Protein AF-A0A259U1R1-F1 (afdb_monomer_lite)

Secondary structure (DSSP, 8-state):
-PPPPPEEEEETTEEEEEEEEEEEETTEEEEEEEEEE-TT---TT-TT-TTEEEEEEEE-SS-EEEEEEEEEEEEEEEETTEEEEEEEEPP-

Radius of gyration: 12.47 Å; chains: 1; bounding box: 29×24×32 Å

Structure (mmCIF, N/CA/C/O backbone):
data_AF-A0A259U1R1-F1
#
_entry.id   AF-A0A259U1R1-F1
#
loop_
_atom_site.group_PDB
_atom_site.id
_atom_site.type_symbol
_atom_site.label_atom_id
_atom_site.label_alt_id
_atom_site.label_comp_id
_atom_site.label_asym_id
_atom_site.label_entity_id
_atom_site.label_seq_id
_atom_site.pdbx_PDB_ins_code
_atom_site.Cartn_x
_atom_site.Cartn_y
_atom_site.Cartn_z
_atom_site.occupancy
_atom_site.B_iso_or_equiv
_atom_site.auth_seq_id
_atom_site.auth_comp_id
_atom_site.auth_asym_id
_atom_site.auth_atom_id
_atom_site.pdbx_PDB_model_num
ATOM 1 N N . MET A 1 1 ? -17.588 12.150 1.836 1.00 44.50 1 MET A N 1
ATOM 2 C CA . MET A 1 1 ? -16.733 11.058 1.334 1.00 44.50 1 MET A CA 1
ATOM 3 C C . MET A 1 1 ? -15.332 11.621 1.278 1.00 44.50 1 MET A C 1
ATOM 5 O O . MET A 1 1 ? -15.149 12.595 0.563 1.00 44.50 1 MET A O 1
ATOM 9 N N . ALA A 1 2 ? -14.402 11.111 2.084 1.00 52.91 2 ALA A N 1
ATOM 10 C CA . ALA A 1 2 ? -12.993 11.383 1.831 1.00 52.91 2 ALA A CA 1
ATOM 11 C C . ALA A 1 2 ? -12.629 10.573 0.582 1.00 52.91 2 ALA A C 1
ATOM 13 O O . ALA A 1 2 ? -12.817 9.356 0.575 1.00 52.91 2 ALA A O 1
ATOM 14 N N . LEU A 1 3 ? -12.258 11.253 -0.502 1.00 70.69 3 LEU A N 1
ATOM 15 C CA . LEU A 1 3 ? -11.593 10.587 -1.614 1.00 70.69 3 LEU A CA 1
ATOM 16 C C . LEU A 1 3 ? -10.214 10.194 -1.080 1.00 70.69 3 LEU A C 1
ATOM 18 O O . LEU A 1 3 ? -9.529 11.051 -0.530 1.00 70.69 3 LEU A O 1
ATOM 22 N N . TYR A 1 4 ? -9.834 8.924 -1.176 1.00 81.75 4 TYR A N 1
ATOM 23 C CA . TYR A 1 4 ? -8.456 8.543 -0.884 1.00 81.75 4 TYR A CA 1
ATOM 24 C C . TYR A 1 4 ? -7.560 9.164 -1.954 1.00 81.75 4 TYR A C 1
ATOM 26 O O . TYR A 1 4 ? -7.788 8.947 -3.148 1.00 81.75 4 TYR A O 1
ATOM 34 N N . GLU A 1 5 ? -6.591 9.968 -1.533 1.00 85.81 5 GLU A N 1
ATOM 35 C CA . GLU A 1 5 ? -5.674 10.652 -2.437 1.00 85.81 5 GLU A CA 1
ATOM 36 C C . GLU A 1 5 ? -4.338 9.915 -2.472 1.00 85.81 5 GLU A C 1
ATOM 38 O O . GLU A 1 5 ? -3.883 9.362 -1.470 1.00 85.81 5 GLU A O 1
ATOM 43 N N . LEU A 1 6 ? -3.711 9.899 -3.649 1.00 89.56 6 LEU A N 1
ATOM 44 C CA . LEU A 1 6 ? -2.332 9.450 -3.773 1.00 89.56 6 LEU A CA 1
ATOM 45 C C . LEU A 1 6 ? -1.434 10.433 -3.025 1.00 89.56 6 LEU A C 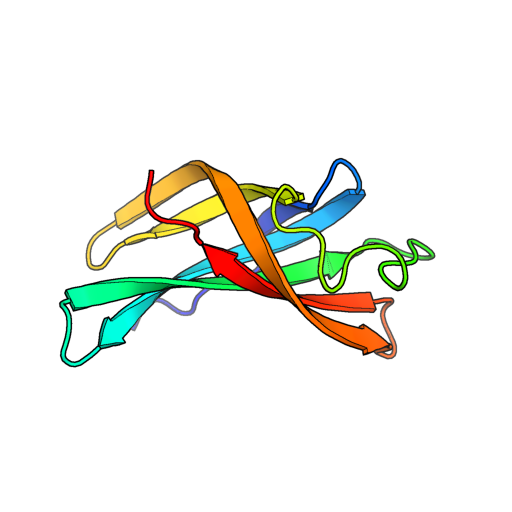1
ATOM 47 O O . LEU A 1 6 ? -1.529 11.644 -3.214 1.00 89.56 6 LEU A O 1
ATOM 51 N N . GLN A 1 7 ? -0.598 9.891 -2.149 1.00 92.62 7 GLN A N 1
ATOM 52 C CA . GLN A 1 7 ? 0.369 10.634 -1.354 1.00 92.62 7 GLN A CA 1
ATOM 53 C C . GLN A 1 7 ? 1.746 10.025 -1.583 1.00 92.62 7 GLN A C 1
ATOM 55 O O . GLN A 1 7 ? 1.849 8.842 -1.906 1.00 92.62 7 GLN A O 1
ATOM 60 N N . ASN A 1 8 ? 2.804 10.813 -1.397 1.00 93.75 8 ASN A N 1
ATOM 61 C CA . ASN A 1 8 ? 4.169 10.297 -1.491 1.00 93.75 8 ASN A CA 1
ATOM 62 C C . ASN A 1 8 ? 4.359 9.118 -0.527 1.00 93.75 8 ASN A C 1
ATOM 64 O O . ASN A 1 8 ? 4.009 9.218 0.652 1.00 93.75 8 ASN A O 1
ATOM 68 N N . ALA A 1 9 ? 4.922 8.025 -1.034 1.00 94.75 9 ALA A N 1
ATOM 69 C CA . ALA A 1 9 ? 5.113 6.791 -0.290 1.00 94.75 9 ALA A CA 1
ATOM 70 C C . ALA A 1 9 ? 6.347 6.024 -0.785 1.00 94.75 9 ALA A C 1
ATOM 72 O O . ALA A 1 9 ? 6.893 6.306 -1.858 1.00 94.75 9 ALA A O 1
ATOM 73 N N . THR A 1 10 ? 6.763 5.013 -0.030 1.00 93.62 10 THR A N 1
ATOM 74 C CA . THR A 1 10 ? 7.710 3.994 -0.485 1.00 93.62 10 THR A CA 1
ATOM 75 C C . THR A 1 10 ? 7.115 2.600 -0.307 1.00 93.62 10 THR A C 1
ATOM 77 O O . THR A 1 10 ? 6.295 2.359 0.580 1.00 93.62 10 THR A O 1
ATOM 80 N N . LEU A 1 11 ? 7.520 1.668 -1.169 1.00 93.19 11 LEU A N 1
ATOM 81 C CA . LEU A 1 11 ? 7.193 0.251 -1.040 1.00 93.19 11 LEU A CA 1
ATOM 82 C C . LEU A 1 11 ? 8.465 -0.577 -1.211 1.00 93.19 11 LEU A C 1
ATOM 84 O O . LEU A 1 11 ? 9.069 -0.588 -2.282 1.00 93.19 11 LEU A O 1
ATOM 88 N N . GLY A 1 12 ? 8.910 -1.241 -0.145 1.00 89.81 12 GLY A N 1
ATOM 89 C CA . GLY A 1 12 ? 10.166 -1.994 -0.145 1.00 89.81 12 GLY A CA 1
ATOM 90 C C . GLY A 1 12 ? 11.379 -1.126 -0.506 1.00 89.81 12 GLY A C 1
ATOM 91 O O . GLY A 1 12 ? 12.280 -1.589 -1.205 1.00 89.81 12 GLY A O 1
ATOM 92 N N . GLY A 1 13 ? 11.369 0.148 -0.095 1.00 88.56 13 GLY A N 1
ATOM 93 C CA . GLY A 1 13 ? 12.394 1.143 -0.431 1.00 88.56 13 GLY A CA 1
ATOM 94 C C .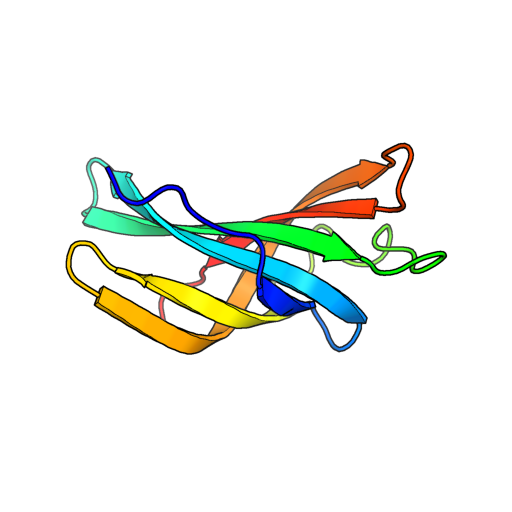 GLY A 1 13 ? 12.272 1.759 -1.831 1.00 88.56 13 GLY A C 1
ATOM 95 O O . GLY A 1 13 ? 13.083 2.616 -2.186 1.00 88.56 13 GLY A O 1
ATOM 96 N N . ILE A 1 14 ? 11.279 1.361 -2.632 1.00 90.94 14 ILE A N 1
ATOM 97 C CA . ILE A 1 14 ? 11.023 1.943 -3.954 1.00 90.94 14 ILE A CA 1
ATOM 98 C C . ILE A 1 14 ? 10.159 3.195 -3.781 1.00 90.94 14 ILE A C 1
ATOM 100 O O . ILE A 1 14 ? 9.074 3.083 -3.212 1.00 90.94 14 ILE A O 1
ATOM 104 N N . PRO A 1 15 ? 10.596 4.379 -4.249 1.00 91.88 15 PRO A N 1
ATOM 105 C CA . PRO A 1 15 ? 9.818 5.606 -4.134 1.00 91.88 15 PRO A CA 1
ATOM 106 C C . PRO A 1 15 ? 8.649 5.638 -5.124 1.00 91.88 15 PRO A C 1
ATOM 108 O O . PRO A 1 15 ? 8.752 5.174 -6.264 1.00 91.88 15 PRO A O 1
ATOM 111 N N . GLY A 1 16 ? 7.544 6.239 -4.699 1.00 93.06 16 GLY A N 1
ATOM 112 C CA . GLY A 1 16 ? 6.348 6.377 -5.514 1.00 93.06 16 GLY A CA 1
ATOM 113 C C . GLY A 1 16 ? 5.232 7.116 -4.791 1.00 93.06 16 GLY A C 1
ATOM 114 O O . GLY A 1 16 ? 5.474 7.935 -3.903 1.00 93.06 16 GLY A O 1
ATOM 115 N N . GLU A 1 17 ? 4.000 6.815 -5.176 1.00 94.50 17 GLU A N 1
ATOM 116 C CA . GLU A 1 17 ? 2.802 7.386 -4.575 1.00 94.50 17 GLU A CA 1
ATOM 117 C C . GLU A 1 17 ? 1.817 6.277 -4.213 1.00 94.50 17 GLU A C 1
ATOM 119 O O . GLU A 1 17 ? 1.565 5.366 -4.998 1.00 94.50 17 GLU A O 1
ATOM 124 N N . GLY A 1 18 ? 1.228 6.339 -3.028 1.00 94.31 18 GLY A N 1
ATOM 125 C CA . GLY A 1 18 ? 0.309 5.312 -2.573 1.00 94.31 18 GLY A CA 1
ATOM 126 C C . GLY A 1 18 ? -0.374 5.654 -1.265 1.00 94.31 18 GLY A C 1
ATOM 127 O O . GLY A 1 18 ? -0.078 6.657 -0.617 1.00 94.31 18 GLY A O 1
ATOM 128 N N . TYR A 1 19 ? -1.315 4.803 -0.887 1.00 95.19 19 TYR A N 1
ATOM 129 C CA . TYR A 1 19 ? -2.006 4.886 0.391 1.00 95.19 19 TYR A CA 1
ATOM 130 C C . TYR A 1 19 ? -2.533 3.517 0.807 1.00 95.19 19 TYR A C 1
ATOM 132 O O . TYR A 1 19 ? -2.788 2.649 -0.034 1.00 95.19 19 TYR A O 1
ATOM 140 N N . ALA A 1 20 ? -2.774 3.361 2.106 1.00 95.00 20 ALA A N 1
ATOM 141 C CA . ALA A 1 20 ? -3.553 2.266 2.663 1.00 95.00 20 ALA A CA 1
ATOM 142 C C . ALA A 1 20 ? -4.904 2.771 3.190 1.00 95.00 20 ALA A C 1
ATOM 144 O O . ALA A 1 20 ? -5.039 3.920 3.609 1.00 95.00 20 ALA A O 1
ATOM 145 N N . TYR A 1 21 ? -5.920 1.919 3.170 1.00 92.75 21 TYR A N 1
ATOM 146 C CA . TYR A 1 21 ? -7.291 2.217 3.560 1.00 92.75 21 TYR A CA 1
ATOM 147 C C . TYR A 1 21 ? -7.929 1.013 4.268 1.00 92.75 21 TYR A C 1
ATOM 149 O O . TYR A 1 21 ? -7.543 -0.133 4.019 1.00 92.75 21 TYR A O 1
ATOM 157 N N . PRO A 1 22 ? -8.911 1.240 5.157 1.00 91.38 22 PRO A N 1
ATOM 158 C CA . PRO A 1 22 ? -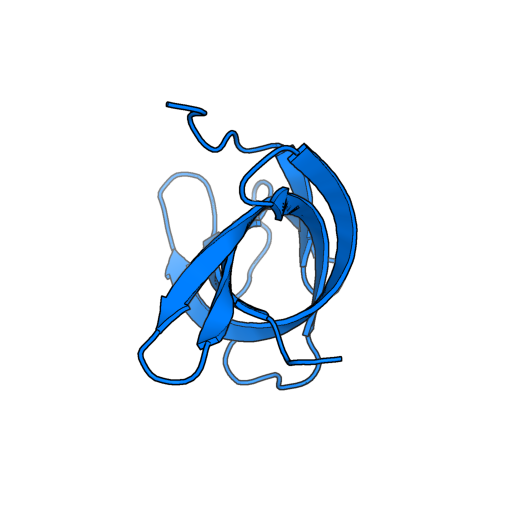9.524 0.175 5.926 1.00 91.38 22 PRO A CA 1
ATOM 159 C C . PRO A 1 22 ? -10.597 -0.530 5.092 1.00 91.38 22 PRO A C 1
ATOM 161 O O . PRO A 1 22 ? -11.420 0.108 4.432 1.00 91.38 22 PRO A O 1
ATOM 164 N N . VAL A 1 23 ? -10.636 -1.853 5.181 1.00 90.25 23 VAL A N 1
ATOM 165 C CA . VAL A 1 23 ? -11.652 -2.715 4.579 1.00 90.25 23 VAL A CA 1
ATOM 166 C C . VAL A 1 23 ? -12.300 -3.538 5.684 1.00 90.25 23 VAL A C 1
ATOM 168 O O . VAL A 1 23 ? -11.646 -4.319 6.374 1.00 90.25 23 VAL A O 1
ATOM 171 N N . ASP A 1 24 ? -13.609 -3.364 5.858 1.00 88.75 24 ASP A N 1
ATOM 172 C CA . ASP A 1 24 ? -14.381 -4.147 6.819 1.00 88.75 24 ASP A CA 1
ATOM 173 C C . ASP A 1 24 ? -14.598 -5.570 6.273 1.00 88.75 24 ASP A C 1
ATOM 175 O O . ASP A 1 24 ? -15.186 -5.771 5.208 1.00 88.75 24 ASP A O 1
ATOM 179 N N . THR A 1 25 ? -14.136 -6.573 7.018 1.00 85.56 25 THR A N 1
ATOM 180 C CA . THR A 1 25 ? -14.342 -7.997 6.725 1.00 85.56 25 THR A CA 1
ATOM 181 C C . THR A 1 25 ? -15.172 -8.655 7.826 1.00 85.56 25 THR A C 1
ATOM 183 O O . THR A 1 25 ? -15.356 -8.104 8.911 1.00 85.56 25 THR A O 1
ATOM 186 N N . TYR A 1 26 ? -15.630 -9.889 7.596 1.00 87.06 26 TYR A N 1
ATOM 187 C CA . TYR A 1 26 ? -16.337 -10.667 8.622 1.00 87.06 26 TYR A CA 1
ATOM 188 C C . TYR A 1 26 ? -15.482 -10.977 9.867 1.00 87.06 26 TYR A C 1
ATOM 190 O O . TYR A 1 26 ? -16.039 -11.333 10.903 1.00 87.06 26 TYR A O 1
ATOM 198 N N . LYS A 1 27 ? -14.148 -10.865 9.773 1.00 81.69 27 LYS A N 1
ATOM 199 C CA . LYS A 1 27 ? -13.203 -11.095 10.881 1.00 81.69 27 LYS A CA 1
ATOM 200 C C . LYS A 1 27 ? -12.778 -9.815 11.602 1.00 81.69 27 LYS A C 1
ATOM 202 O O . LYS A 1 27 ? -12.105 -9.910 12.620 1.00 81.69 27 LYS A O 1
ATOM 207 N N . GLY A 1 28 ? -13.159 -8.645 11.096 1.00 85.38 28 GLY A N 1
ATOM 208 C CA . GLY A 1 28 ? -12.687 -7.351 11.584 1.00 85.38 28 GLY A CA 1
ATOM 209 C C . GLY A 1 28 ? -12.213 -6.446 10.452 1.00 85.38 28 GLY A C 1
ATOM 210 O O . GLY A 1 28 ? -12.384 -6.759 9.271 1.00 85.38 28 GLY A O 1
ATOM 211 N N . THR A 1 29 ? -11.631 -5.309 10.821 1.00 87.50 29 THR A N 1
ATOM 212 C CA . THR A 1 29 ? -11.053 -4.353 9.871 1.00 87.50 29 THR A CA 1
ATOM 213 C C . THR A 1 29 ? -9.660 -4.819 9.473 1.00 87.50 29 THR A C 1
ATOM 215 O O . THR A 1 29 ? -8.807 -4.961 10.341 1.00 87.50 29 THR A O 1
ATOM 218 N N . VAL A 1 30 ? -9.427 -5.003 8.179 1.00 90.88 30 VAL A N 1
ATOM 219 C CA . VAL A 1 30 ? -8.078 -5.162 7.614 1.00 90.88 30 VAL A CA 1
ATOM 220 C C . VAL A 1 30 ? -7.700 -3.888 6.870 1.00 90.88 30 VAL A C 1
ATOM 222 O O . VAL A 1 30 ? -8.580 -3.086 6.552 1.00 90.88 30 VAL A O 1
ATOM 225 N N . TYR A 1 31 ? -6.421 -3.688 6.570 1.00 92.62 31 TYR A N 1
ATOM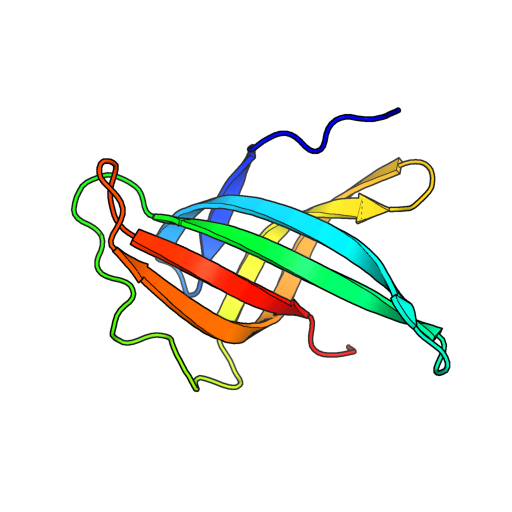 226 C CA . TYR A 1 31 ? -5.988 -2.574 5.729 1.00 92.62 31 TYR A CA 1
ATOM 227 C C . TYR A 1 31 ? -5.475 -3.095 4.398 1.00 92.62 31 TYR A C 1
ATOM 229 O O . TYR A 1 31 ? -4.742 -4.076 4.343 1.00 92.62 31 TYR A O 1
ATOM 237 N N . ARG A 1 32 ? -5.883 -2.424 3.326 1.00 94.00 32 ARG A N 1
ATOM 238 C CA . ARG A 1 32 ? -5.422 -2.671 1.961 1.00 94.00 32 ARG A CA 1
ATOM 239 C C . ARG A 1 32 ? -4.796 -1.419 1.415 1.00 94.00 32 ARG A C 1
ATOM 241 O O . ARG A 1 32 ? -5.180 -0.335 1.837 1.00 94.00 32 ARG A O 1
ATOM 248 N N . GLY A 1 33 ? -3.918 -1.534 0.440 1.00 94.00 33 GLY A N 1
ATOM 249 C CA . GLY A 1 33 ? -3.369 -0.356 -0.200 1.00 94.00 33 GLY A CA 1
ATOM 250 C C . GLY A 1 33 ? -3.073 -0.534 -1.668 1.00 94.00 33 GLY A C 1
ATOM 251 O O . GLY A 1 33 ? -3.123 -1.630 -2.228 1.00 94.00 33 GLY A O 1
ATOM 252 N N . VAL A 1 34 ? -2.828 0.614 -2.284 1.00 94.44 34 VAL A N 1
ATOM 253 C CA . VAL A 1 34 ? -2.404 0.734 -3.671 1.00 94.44 34 VAL A CA 1
ATOM 254 C C . VAL A 1 34 ? -1.168 1.614 -3.688 1.00 94.44 34 VAL A C 1
ATOM 256 O O . VAL A 1 34 ? -1.147 2.673 -3.059 1.00 94.44 34 VAL A O 1
ATOM 259 N N . PHE A 1 35 ? -0.156 1.176 -4.422 1.00 94.56 35 PHE A N 1
ATOM 260 C CA . PHE A 1 35 ? 1.090 1.897 -4.629 1.00 94.56 35 PHE A CA 1
ATOM 261 C C . PHE A 1 35 ? 1.401 1.981 -6.122 1.00 94.56 35 PHE A C 1
ATOM 263 O O . PHE A 1 35 ? 1.221 1.014 -6.858 1.00 94.56 35 PHE A O 1
ATOM 270 N N . PHE A 1 36 ? 1.880 3.134 -6.562 1.00 92.88 36 PHE A N 1
ATOM 271 C CA . PHE A 1 36 ? 2.363 3.401 -7.906 1.00 92.88 36 PHE A CA 1
ATOM 272 C C . PHE A 1 36 ? 3.840 3.758 -7.817 1.00 92.88 36 PHE A C 1
ATOM 274 O O . PHE A 1 36 ? 4.203 4.733 -7.163 1.00 92.88 36 PHE A O 1
ATOM 281 N N . ALA A 1 37 ? 4.690 2.979 -8.476 1.00 91.62 37 ALA A N 1
ATOM 282 C CA . ALA A 1 37 ? 6.112 3.273 -8.538 1.00 91.62 37 ALA A CA 1
ATOM 283 C C . ALA A 1 37 ? 6.375 4.505 -9.414 1.00 91.62 37 ALA A C 1
ATOM 285 O O . ALA A 1 37 ? 5.734 4.677 -10.454 1.00 91.62 37 ALA A O 1
ATOM 286 N N . GLY A 1 38 ? 7.334 5.345 -9.015 1.00 82.38 38 GLY A N 1
ATOM 287 C CA . GLY A 1 38 ? 7.792 6.461 -9.848 1.00 82.38 38 GLY A CA 1
ATOM 288 C C . GLY A 1 38 ? 8.458 5.986 -11.149 1.00 82.38 38 GLY A C 1
ATOM 289 O O . GLY A 1 38 ? 8.984 4.877 -11.198 1.00 82.38 38 GLY A O 1
ATOM 290 N N . ASN A 1 39 ? 8.433 6.835 -12.190 1.00 69.69 39 ASN A N 1
ATOM 291 C CA . ASN A 1 39 ? 8.955 6.574 -13.547 1.00 69.69 39 ASN A CA 1
ATOM 292 C C . ASN A 1 39 ? 10.159 5.607 -13.587 1.00 69.69 39 ASN A C 1
ATOM 294 O O . ASN A 1 39 ? 11.204 5.894 -13.002 1.00 69.69 39 ASN A O 1
ATOM 298 N N . ASP A 1 40 ? 9.990 4.507 -14.332 1.00 66.25 40 ASP A N 1
ATOM 299 C CA . ASP A 1 40 ? 10.961 3.430 -14.605 1.00 66.25 40 ASP A CA 1
ATOM 300 C C . ASP A 1 40 ? 11.297 2.470 -13.444 1.00 66.25 40 ASP A C 1
ATOM 302 O O . ASP A 1 40 ? 12.119 1.568 -13.619 1.00 66.25 40 ASP A O 1
ATOM 306 N N . ALA A 1 41 ? 10.655 2.591 -12.278 1.00 72.38 41 ALA A N 1
ATOM 307 C CA . ALA A 1 41 ? 10.824 1.611 -11.208 1.00 72.38 41 ALA A CA 1
ATOM 308 C C . ALA A 1 41 ? 9.996 0.333 -11.456 1.00 72.38 41 ALA A C 1
ATOM 310 O O . ALA A 1 41 ? 8.767 0.352 -11.582 1.00 72.38 41 ALA A O 1
ATOM 311 N N . ASP A 1 42 ? 10.705 -0.793 -11.505 1.00 76.19 42 ASP A N 1
ATOM 312 C CA . ASP A 1 42 ? 10.140 -2.127 -11.678 1.00 76.19 42 ASP A CA 1
ATOM 313 C C . ASP A 1 42 ? 9.727 -2.727 -10.322 1.00 76.19 42 ASP A C 1
ATOM 315 O O . ASP A 1 42 ? 10.512 -2.745 -9.369 1.00 76.19 42 ASP A O 1
ATOM 319 N N . LEU A 1 43 ? 8.485 -3.212 -10.245 1.00 82.88 43 LEU A N 1
ATOM 320 C CA . LEU A 1 43 ? 7.922 -3.877 -9.068 1.00 82.88 43 LEU A CA 1
ATOM 321 C C . LEU A 1 43 ? 7.809 -5.400 -9.251 1.00 82.88 43 LEU A C 1
ATOM 323 O O . LEU A 1 43 ? 7.384 -6.073 -8.314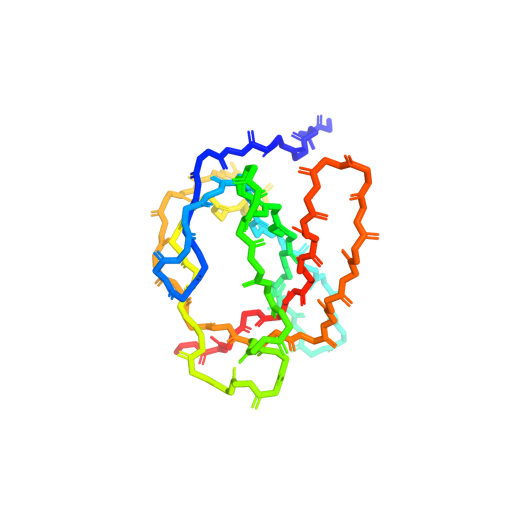 1.00 82.88 43 LEU A O 1
ATOM 327 N N . ASP A 1 44 ? 8.215 -5.970 -10.392 1.00 73.50 44 ASP A N 1
ATOM 328 C CA . ASP A 1 44 ? 8.079 -7.405 -10.702 1.00 73.50 44 ASP A CA 1
ATOM 329 C C . ASP A 1 44 ? 8.804 -8.318 -9.689 1.00 73.50 44 ASP A C 1
ATOM 331 O O . ASP A 1 44 ? 8.492 -9.502 -9.575 1.00 73.50 44 ASP A O 1
ATOM 335 N N . GLY A 1 45 ? 9.750 -7.778 -8.911 1.00 72.75 45 GLY A N 1
ATOM 336 C CA . GLY A 1 45 ? 10.456 -8.489 -7.838 1.00 72.75 45 GLY A CA 1
ATOM 337 C C . GLY A 1 45 ? 9.796 -8.446 -6.451 1.00 72.75 45 GLY A C 1
ATOM 338 O O . GLY A 1 45 ? 10.355 -9.029 -5.517 1.00 72.75 45 GLY A O 1
ATOM 339 N N . LEU A 1 46 ? 8.673 -7.738 -6.291 1.00 78.69 46 LEU A N 1
ATOM 340 C CA . LEU A 1 46 ? 7.920 -7.615 -5.037 1.00 78.69 46 LEU A CA 1
ATOM 341 C C . LEU A 1 46 ? 6.804 -8.647 -4.775 1.00 78.69 46 LEU A C 1
ATOM 343 O O . LEU A 1 46 ? 6.585 -8.917 -3.594 1.00 78.69 46 LEU A O 1
ATOM 347 N N . PRO A 1 47 ? 6.074 -9.209 -5.763 1.00 68.38 47 PRO A N 1
ATOM 348 C CA . PRO A 1 47 ? 4.954 -10.095 -5.458 1.00 68.38 47 PRO A CA 1
ATOM 349 C C . PRO A 1 47 ? 5.438 -11.354 -4.725 1.00 68.38 47 PRO A C 1
ATOM 351 O O . PRO A 1 47 ? 6.423 -11.977 -5.127 1.00 68.38 47 PRO A O 1
ATOM 354 N N . GLY A 1 48 ? 4.745 -11.717 -3.641 1.00 64.00 48 GLY A N 1
ATOM 355 C CA . GLY A 1 48 ? 5.113 -12.850 -2.783 1.00 64.00 48 GLY A CA 1
ATOM 356 C C . GLY A 1 48 ? 6.298 -12.598 -1.843 1.00 64.00 48 GLY A C 1
ATOM 357 O O . GLY A 1 48 ? 6.883 -13.555 -1.338 1.00 64.00 48 GLY A O 1
ATOM 358 N N . ARG A 1 49 ? 6.688 -11.335 -1.617 1.00 63.62 49 ARG A N 1
ATOM 359 C CA . ARG A 1 49 ? 7.508 -10.965 -0.458 1.00 63.62 49 ARG A CA 1
ATOM 360 C C . ARG A 1 49 ? 6.588 -10.698 0.729 1.00 63.62 49 ARG A C 1
ATOM 362 O O . ARG A 1 49 ? 6.014 -9.617 0.806 1.00 63.62 49 ARG A O 1
ATOM 369 N N . ASP A 1 50 ? 6.536 -11.636 1.670 1.00 63.66 50 ASP A N 1
ATOM 370 C CA . ASP A 1 50 ? 5.824 -11.491 2.951 1.00 63.66 50 ASP A CA 1
ATOM 371 C C . ASP A 1 50 ? 6.412 -10.382 3.865 1.00 63.66 50 ASP A C 1
ATOM 373 O O . ASP A 1 50 ? 5.890 -10.127 4.944 1.00 63.66 50 ASP A O 1
ATOM 377 N N . ASP A 1 51 ? 7.496 -9.713 3.448 1.00 67.56 51 ASP A N 1
ATOM 378 C CA . ASP A 1 51 ? 8.260 -8.745 4.249 1.00 67.56 51 ASP A CA 1
ATOM 379 C C . ASP A 1 51 ? 8.446 -7.384 3.545 1.00 67.56 51 ASP A C 1
ATOM 381 O O . ASP A 1 51 ? 9.407 -6.657 3.816 1.00 67.56 51 ASP A O 1
ATOM 385 N N . ALA A 1 52 ? 7.593 -7.031 2.577 1.00 88.50 52 ALA A N 1
ATOM 386 C CA . ALA A 1 52 ? 7.656 -5.689 2.008 1.00 88.50 52 ALA A CA 1
ATOM 387 C C . ALA A 1 52 ? 7.165 -4.665 3.042 1.00 88.50 52 ALA A C 1
ATOM 389 O O . ALA A 1 52 ? 6.164 -4.876 3.717 1.00 88.50 52 ALA A O 1
ATOM 390 N N . THR A 1 53 ? 7.849 -3.531 3.145 1.00 93.31 53 THR A N 1
ATOM 391 C CA . THR A 1 53 ? 7.427 -2.431 4.018 1.00 93.31 53 THR A CA 1
ATOM 392 C C . THR A 1 53 ? 6.804 -1.327 3.179 1.00 93.31 53 THR A C 1
ATOM 394 O O . THR A 1 53 ? 7.426 -0.864 2.221 1.00 93.31 53 THR A O 1
ATOM 397 N N . PHE A 1 54 ? 5.589 -0.910 3.526 1.00 94.56 54 PHE A N 1
ATOM 398 C CA . PHE A 1 54 ? 4.964 0.293 2.986 1.00 94.56 54 PHE A CA 1
ATOM 399 C C . PHE A 1 54 ? 5.161 1.454 3.962 1.00 94.56 54 PHE A C 1
ATOM 401 O O . PHE A 1 54 ? 4.730 1.369 5.112 1.00 94.56 54 PHE A O 1
ATOM 408 N N . GLU A 1 55 ? 5.759 2.547 3.493 1.00 95.62 55 GLU A N 1
ATOM 409 C CA . GLU A 1 55 ? 5.863 3.803 4.240 1.00 95.62 55 GLU A CA 1
ATOM 410 C C . GLU A 1 55 ? 5.013 4.857 3.535 1.00 95.62 55 GLU A C 1
ATOM 412 O O . GLU A 1 55 ? 5.285 5.225 2.392 1.00 95.62 55 GLU A O 1
ATOM 417 N N . GLY A 1 56 ? 3.968 5.359 4.186 1.00 94.69 56 GLY A N 1
ATOM 418 C CA . GLY A 1 56 ? 3.077 6.325 3.550 1.00 94.69 56 GLY A CA 1
ATOM 419 C C . GLY A 1 56 ? 1.820 6.617 4.350 1.00 94.69 56 GLY A C 1
ATOM 420 O O . GLY A 1 56 ? 1.739 6.363 5.553 1.00 94.69 56 GLY A O 1
ATOM 421 N N . THR A 1 57 ? 0.821 7.184 3.679 1.00 94.94 57 THR A N 1
ATOM 422 C CA . THR A 1 57 ? -0.452 7.534 4.314 1.00 94.94 57 THR A CA 1
ATOM 423 C C . THR A 1 57 ? -1.342 6.308 4.503 1.00 94.94 57 THR A C 1
ATOM 425 O O . THR A 1 57 ? -1.717 5.627 3.549 1.00 94.94 57 THR A O 1
ATOM 428 N N . VAL A 1 58 ? -1.746 6.074 5.748 1.00 93.25 58 VAL A N 1
ATOM 429 C CA . VAL A 1 58 ? -2.770 5.113 6.151 1.00 93.25 58 VAL A CA 1
ATOM 430 C C . VAL A 1 58 ? -4.028 5.882 6.547 1.00 93.25 58 VAL A C 1
ATOM 432 O O . VAL A 1 58 ? -4.074 6.577 7.568 1.00 93.25 58 VAL A O 1
ATOM 435 N N . TYR A 1 59 ? -5.073 5.746 5.739 1.00 90.62 59 TYR A N 1
ATOM 436 C CA . TYR A 1 59 ? -6.390 6.284 6.036 1.00 90.62 59 TYR A CA 1
ATOM 437 C C . TYR A 1 59 ? -7.097 5.409 7.072 1.00 90.62 59 TYR A C 1
ATOM 439 O O . TYR A 1 59 ? -7.212 4.195 6.930 1.00 90.62 59 TYR A O 1
ATOM 447 N N . LEU A 1 60 ? -7.614 6.044 8.116 1.00 86.12 60 LEU A N 1
ATOM 448 C CA . LEU A 1 60 ? -8.480 5.460 9.135 1.00 86.12 60 LEU A CA 1
ATOM 449 C C . LEU A 1 60 ? -9.925 5.915 8.884 1.00 86.12 60 LEU A C 1
ATOM 451 O O . LEU A 1 60 ? -10.191 6.819 8.092 1.00 86.12 60 LEU A O 1
ATOM 455 N N . LYS A 1 61 ? -10.897 5.330 9.597 1.00 80.06 61 LYS A N 1
ATOM 456 C CA . LYS A 1 61 ? -12.321 5.700 9.438 1.00 80.06 61 LYS A CA 1
ATOM 457 C C . LYS A 1 61 ? -12.603 7.189 9.687 1.00 80.06 61 LYS A C 1
ATOM 459 O O . LYS A 1 61 ? -13.555 7.723 9.125 1.00 80.06 61 LYS A O 1
ATOM 464 N N . THR A 1 62 ? -11.816 7.844 10.540 1.00 81.19 62 THR A N 1
ATOM 465 C CA . THR A 1 62 ? -12.061 9.225 10.999 1.00 81.19 62 THR A CA 1
ATOM 466 C C . THR A 1 62 ? -10.856 10.153 10.869 1.00 81.19 62 THR A C 1
ATOM 468 O O . THR A 1 62 ? -10.949 11.314 11.257 1.00 81.19 62 THR A O 1
ATOM 471 N N . SER A 1 63 ? -9.718 9.659 10.390 1.00 83.56 63 SER A N 1
ATOM 472 C CA . SER A 1 63 ? -8.456 10.403 10.344 1.00 83.56 63 SER A CA 1
ATOM 473 C C . SER A 1 63 ? -7.492 9.755 9.354 1.00 83.56 63 SER A C 1
ATOM 475 O O . SER A 1 63 ? -7.782 8.699 8.808 1.00 83.56 63 SER A O 1
ATOM 477 N N . GLU A 1 64 ? -6.327 10.352 9.162 1.00 87.75 64 GLU A N 1
ATOM 478 C CA . GLU A 1 64 ? -5.204 9.767 8.432 1.00 87.75 64 GLU A CA 1
ATOM 479 C C . GLU A 1 64 ? -3.952 9.835 9.305 1.00 87.75 64 GLU A C 1
ATOM 481 O O . GLU A 1 64 ? -3.868 10.657 10.225 1.00 87.75 64 GLU A O 1
ATOM 486 N N . ARG A 1 65 ? -2.998 8.945 9.051 1.00 90.06 65 ARG A N 1
ATOM 487 C CA . ARG A 1 65 ? -1.667 9.002 9.653 1.00 90.06 65 ARG A CA 1
ATOM 488 C C . ARG A 1 65 ? -0.618 8.600 8.631 1.00 90.06 65 ARG A C 1
ATOM 490 O O . ARG A 1 65 ? -0.902 7.787 7.760 1.00 90.06 65 ARG A O 1
ATOM 497 N N . THR A 1 66 ? 0.586 9.135 8.766 1.00 92.06 66 THR A N 1
ATOM 498 C CA . THR A 1 66 ? 1.763 8.583 8.092 1.00 92.06 66 THR A CA 1
ATOM 499 C C . THR A 1 66 ? 2.330 7.478 8.967 1.00 92.06 66 THR A C 1
ATOM 501 O O . THR A 1 66 ? 2.490 7.688 10.171 1.00 92.06 66 THR A O 1
ATOM 504 N N . ASP A 1 67 ? 2.577 6.313 8.384 1.00 92.50 67 ASP A N 1
ATOM 505 C CA . ASP A 1 67 ? 3.019 5.130 9.115 1.00 92.50 67 ASP A CA 1
ATOM 506 C C . ASP A 1 67 ? 3.930 4.250 8.259 1.00 92.50 67 ASP A C 1
ATOM 508 O O . ASP A 1 67 ? 3.941 4.368 7.031 1.00 92.50 67 ASP A O 1
ATOM 512 N N . GLU A 1 68 ? 4.653 3.360 8.929 1.00 93.81 68 GLU A N 1
ATOM 513 C CA . GLU A 1 68 ? 5.447 2.299 8.319 1.00 93.81 68 GLU A CA 1
ATOM 514 C C . GLU A 1 68 ? 4.831 0.957 8.712 1.00 93.81 68 GLU A C 1
ATOM 516 O O . GLU A 1 68 ? 4.768 0.620 9.896 1.00 93.81 68 GLU A O 1
ATOM 521 N N . VAL A 1 69 ? 4.336 0.203 7.732 1.00 92.38 69 VAL A N 1
ATOM 522 C CA . VAL A 1 69 ? 3.621 -1.051 7.983 1.00 92.38 69 VAL A CA 1
ATOM 523 C C . VAL A 1 69 ? 4.170 -2.191 7.127 1.00 92.38 69 VAL A C 1
ATOM 525 O O . VAL A 1 69 ? 4.452 -1.981 5.943 1.00 92.38 69 VAL A O 1
ATOM 528 N N . PRO A 1 70 ? 4.318 -3.404 7.689 1.00 93.06 70 PRO A N 1
ATOM 529 C CA . PRO A 1 70 ? 4.610 -4.588 6.894 1.00 93.06 70 PRO A CA 1
ATOM 530 C C . PRO A 1 70 ? 3.395 -4.936 6.027 1.00 93.06 70 PRO A C 1
ATOM 532 O O . PRO A 1 70 ? 2.247 -4.848 6.472 1.00 93.06 70 PRO A O 1
ATOM 535 N N . VAL A 1 71 ? 3.636 -5.317 4.777 1.00 93.38 71 VAL A N 1
ATOM 536 C CA . VAL A 1 71 ? 2.595 -5.605 3.790 1.00 93.38 71 VAL A CA 1
ATOM 537 C C . VAL A 1 71 ? 2.935 -6.840 2.965 1.00 93.38 71 VAL A C 1
ATOM 539 O O . VAL A 1 71 ? 4.094 -7.092 2.643 1.00 93.38 71 VAL A O 1
ATOM 542 N N . ASP A 1 72 ? 1.899 -7.570 2.568 1.00 92.19 72 ASP A N 1
ATOM 543 C CA . ASP A 1 72 ? 1.972 -8.607 1.546 1.00 92.19 72 ASP A CA 1
ATOM 544 C C . ASP A 1 72 ? 1.546 -8.019 0.196 1.00 92.19 72 ASP A C 1
ATOM 546 O O . ASP A 1 72 ? 0.420 -7.534 0.030 1.00 92.19 72 ASP A O 1
ATOM 550 N N . VAL A 1 73 ? 2.457 -8.030 -0.779 1.00 92.62 73 VAL A N 1
ATOM 551 C CA . VAL A 1 73 ? 2.178 -7.555 -2.139 1.00 92.62 73 VAL A CA 1
ATOM 552 C C . VAL A 1 73 ? 1.452 -8.652 -2.910 1.00 92.62 73 VAL A C 1
ATOM 554 O O . VAL A 1 73 ? 2.049 -9.598 -3.426 1.00 92.62 73 VAL A O 1
ATOM 557 N N . THR A 1 74 ? 0.140 -8.475 -3.025 1.00 91.25 74 THR A N 1
ATOM 558 C CA . THR A 1 74 ? -0.782 -9.462 -3.602 1.00 91.25 74 THR A CA 1
ATOM 559 C C . THR A 1 74 ? -0.829 -9.439 -5.128 1.00 91.25 74 THR A C 1
ATOM 561 O O . THR A 1 74 ? -1.159 -10.448 -5.754 1.00 91.25 74 THR A O 1
ATOM 564 N N . ASN A 1 75 ? -0.537 -8.292 -5.747 1.00 90.25 75 ASN A N 1
ATOM 565 C CA . ASN A 1 75 ? -0.648 -8.117 -7.190 1.00 90.25 75 ASN A CA 1
ATOM 566 C C . ASN A 1 75 ? 0.256 -6.986 -7.687 1.00 90.25 75 ASN A C 1
ATOM 568 O O . ASN A 1 75 ? 0.331 -5.934 -7.056 1.00 90.25 75 ASN A O 1
ATOM 572 N N . VAL A 1 76 ? 0.881 -7.180 -8.849 1.00 90.81 76 VAL A N 1
ATOM 573 C CA . VAL A 1 76 ? 1.661 -6.157 -9.556 1.00 90.81 76 VAL A CA 1
ATOM 574 C C . VAL A 1 76 ? 1.199 -6.098 -11.007 1.00 90.81 76 VAL A C 1
ATOM 576 O O . VAL A 1 76 ? 1.084 -7.122 -11.679 1.00 90.81 76 VAL A O 1
ATOM 579 N N . VAL A 1 77 ? 0.903 -4.892 -11.489 1.00 88.69 77 VAL A N 1
ATOM 580 C CA . VAL A 1 77 ? 0.401 -4.649 -12.843 1.00 88.69 77 VAL A CA 1
ATOM 581 C C . VAL A 1 77 ? 1.143 -3.475 -13.470 1.00 88.69 77 VAL A C 1
ATOM 583 O O . VAL A 1 77 ? 1.168 -2.376 -12.918 1.00 88.69 77 VAL A O 1
ATOM 586 N N . ASN A 1 78 ? 1.678 -3.687 -14.670 1.00 86.25 78 ASN A N 1
ATOM 587 C CA . ASN A 1 78 ? 2.259 -2.620 -15.478 1.00 86.25 78 ASN A CA 1
ATOM 588 C C . ASN A 1 78 ? 1.161 -1.705 -16.042 1.00 86.25 78 ASN A C 1
ATOM 590 O O . ASN A 1 78 ? 0.202 -2.162 -16.669 1.00 86.25 78 ASN A O 1
ATOM 594 N N . VAL A 1 79 ? 1.305 -0.401 -15.822 1.00 83.50 79 VAL A N 1
ATOM 595 C CA . VAL A 1 79 ? 0.391 0.655 -16.271 1.00 83.50 79 VAL A CA 1
ATOM 596 C C . VAL A 1 79 ? 1.146 1.687 -17.112 1.00 83.50 79 VAL A C 1
ATOM 598 O O . VAL A 1 79 ? 2.369 1.730 -17.132 1.00 83.50 79 VAL A O 1
ATOM 601 N N . ALA A 1 80 ? 0.427 2.564 -17.819 1.00 78.50 80 ALA A N 1
ATOM 602 C CA . ALA A 1 80 ? 1.053 3.554 -18.708 1.00 78.50 80 ALA A CA 1
ATOM 603 C C . ALA A 1 80 ? 2.034 4.516 -18.001 1.00 78.50 80 ALA A C 1
ATOM 605 O O . ALA A 1 80 ? 2.863 5.129 -18.664 1.00 78.50 80 ALA A O 1
ATOM 606 N N . VAL A 1 81 ? 1.915 4.658 -16.678 1.00 73.38 81 VAL A N 1
ATOM 607 C CA . VAL A 1 81 ? 2.709 5.569 -15.838 1.00 73.38 81 VAL A CA 1
ATOM 608 C C . VAL A 1 81 ? 3.779 4.854 -14.998 1.00 73.38 81 VAL A C 1
ATOM 610 O O . VAL A 1 81 ? 4.377 5.484 -14.138 1.0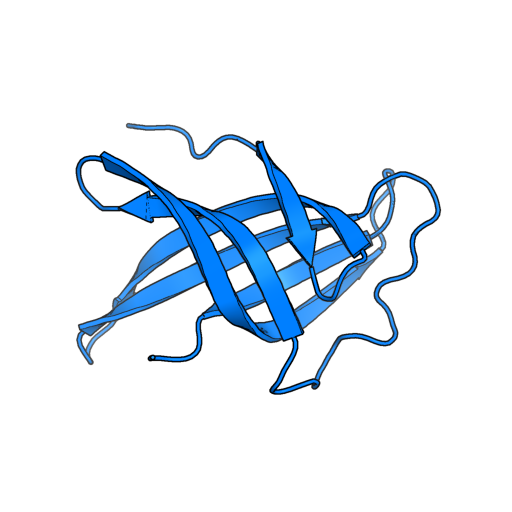0 73.38 81 VAL A O 1
ATOM 613 N N . GLY A 1 82 ? 4.013 3.554 -15.222 1.00 82.50 82 GLY A N 1
ATOM 614 C CA . GLY A 1 82 ? 4.958 2.742 -14.449 1.00 82.50 82 GLY A CA 1
ATOM 615 C C . GLY A 1 82 ? 4.325 1.437 -13.971 1.00 82.50 82 GLY A C 1
ATOM 616 O O . GLY A 1 82 ? 3.611 0.773 -14.720 1.00 82.50 82 GLY A O 1
ATOM 617 N N . SER A 1 83 ? 4.538 1.093 -12.706 1.00 89.38 83 SER A N 1
ATOM 618 C CA . SER A 1 83 ? 4.046 -0.151 -12.106 1.00 89.38 83 SER A CA 1
ATOM 619 C C . SER A 1 83 ? 3.094 0.155 -10.956 1.00 89.38 83 SER A C 1
ATOM 621 O O . SER A 1 83 ? 3.393 0.996 -10.110 1.00 89.38 83 SER A O 1
ATOM 623 N N . ARG A 1 84 ? 1.954 -0.536 -10.902 1.00 92.38 84 ARG A N 1
ATOM 624 C CA . ARG A 1 84 ? 1.023 -0.496 -9.770 1.00 92.38 84 ARG A CA 1
ATOM 625 C C . ARG A 1 84 ? 1.147 -1.782 -8.960 1.00 92.38 84 ARG A C 1
ATOM 627 O O . ARG A 1 84 ? 1.049 -2.860 -9.537 1.00 92.38 84 ARG A O 1
ATOM 634 N N . ALA A 1 85 ? 1.265 -1.665 -7.644 1.00 92.88 85 ALA A N 1
ATOM 635 C CA . ALA A 1 85 ? 1.137 -2.769 -6.701 1.00 92.88 85 ALA A CA 1
ATOM 636 C C . ALA A 1 85 ? -0.128 -2.623 -5.846 1.00 92.88 85 ALA A C 1
ATOM 638 O O . ALA A 1 85 ? -0.431 -1.533 -5.355 1.00 92.88 85 ALA A O 1
ATOM 639 N N . ASP A 1 86 ? -0.837 -3.731 -5.648 1.00 93.88 86 ASP A N 1
ATOM 640 C CA . ASP A 1 86 ? -1.888 -3.864 -4.642 1.00 93.88 86 ASP A CA 1
ATOM 641 C C . ASP A 1 86 ? -1.358 -4.726 -3.490 1.00 93.88 86 ASP A C 1
ATOM 643 O O . ASP A 1 86 ? -0.743 -5.773 -3.720 1.00 93.88 86 ASP A O 1
ATOM 647 N N . PHE A 1 87 ? -1.611 -4.310 -2.253 1.00 93.88 87 PHE A N 1
ATOM 648 C CA . PHE A 1 87 ? -1.088 -4.993 -1.071 1.00 93.88 87 PHE A CA 1
ATOM 649 C C . PHE A 1 87 ? -2.106 -5.071 0.070 1.00 93.88 87 PHE A C 1
ATOM 651 O O . PHE A 1 87 ? -2.993 -4.220 0.189 1.00 93.88 87 PHE A O 1
ATOM 658 N N . ASP A 1 88 ? -1.953 -6.084 0.917 1.00 93.38 88 ASP A N 1
ATOM 659 C CA . ASP A 1 88 ? -2.657 -6.229 2.190 1.00 93.38 88 ASP A CA 1
ATOM 660 C C . ASP A 1 88 ? -1.673 -5.909 3.330 1.00 93.38 88 ASP A C 1
ATOM 662 O O . ASP A 1 88 ? -0.528 -6.352 3.317 1.00 93.38 88 ASP A O 1
ATOM 666 N N . VAL A 1 89 ? -2.093 -5.123 4.321 1.00 92.12 89 VAL A N 1
ATOM 667 C CA . VAL A 1 89 ? -1.269 -4.841 5.507 1.00 92.12 89 VAL A CA 1
ATOM 668 C C . VAL A 1 89 ? -1.275 -6.058 6.420 1.00 92.12 89 VAL A C 1
ATOM 670 O O . VAL A 1 89 ? -2.341 -6.574 6.768 1.00 92.12 89 VAL A O 1
ATOM 673 N N . LEU A 1 90 ? -0.086 -6.493 6.825 1.00 89.69 90 LEU A N 1
ATOM 674 C CA . LEU A 1 90 ? 0.089 -7.586 7.766 1.00 89.69 90 LEU A CA 1
ATOM 675 C C . LEU A 1 90 ? -0.165 -7.067 9.185 1.00 89.69 90 LEU A C 1
ATOM 677 O O . LEU A 1 90 ? 0.395 -6.051 9.601 1.00 89.69 90 LEU A O 1
ATOM 681 N N . ASP A 1 91 ? -1.065 -7.744 9.902 1.00 71.50 91 ASP A N 1
ATOM 682 C CA . ASP A 1 91 ? -1.420 -7.417 11.288 1.00 71.50 91 ASP A CA 1
ATOM 683 C C . ASP A 1 91 ? -0.136 -7.352 12.138 1.00 71.50 91 ASP A C 1
ATOM 685 O O . ASP A 1 91 ? 0.655 -8.300 12.146 1.00 71.50 91 ASP A O 1
ATOM 689 N N . SER A 1 92 ? 0.091 -6.206 12.788 1.00 54.66 92 SER A N 1
ATOM 690 C CA . SER A 1 92 ? 1.247 -5.940 13.660 1.00 54.66 92 SER A CA 1
ATOM 691 C C . SER A 1 92 ? 0.991 -6.411 15.087 1.00 54.66 92 SER A C 1
ATOM 693 O O . SER A 1 92 ? -0.105 -6.106 15.609 1.00 54.66 92 SER A O 1
#

Sequence (92 aa):
MALYELQNATLGGIPGEGYAYPVDTYKGTVYRGVFFAGNDADLDGLPGRDDATFEGTVYLKTSERTDEVPVDVTNVVNVAVGSRADFDVLDS

Foldseek 3Di:
DPDDDWDWKDKQNFTFTKEKEWDQDPVGIWIKMKTFGAPPDDCPVQAPPQFIWIFQWYDDPVDIDTDIFGWHFHDWDADPRGIMTIITTDDD

pLDDT: mean 85.75, std 10.72, range [44.5, 95.62]

Organism: NCBI:txid716817